Protein AF-A0A929DAU3-F1 (afdb_monomer_lite)

Foldseek 3Di:
DDADPVRVPDPDCVPVNDDDPVPDPDDQFWDPPPVVPTDTDDDDDDPDDPPPD

Radius of gyration: 14.85 Å; chains: 1; bounding box: 27×24×46 Å

Secondary structure (DSSP, 8-state):
----SSGGG--SHHHH-PPPGGG------EE--SGGG-EEPP-PPPPPP----

Sequence (53 aa):
LVLGDNRNNASDSHSWGVLPRENIVGKAWLCYWPPEEWGMVAHHAFPETEEQD

Structure (mmCIF, N/CA/C/O backbone):
data_AF-A0A929DAU3-F1
#
_entry.id   AF-A0A929DAU3-F1
#
loop_
_atom_site.group_PDB
_atom_site.id
_atom_site.type_symbol
_atom_site.label_atom_id
_atom_site.label_alt_id
_atom_site.label_comp_id
_atom_site.label_asym_id
_atom_site.label_entity_id
_atom_site.label_seq_id
_atom_site.pdbx_PDB_ins_code
_atom_site.Cartn_x
_atom_site.Cartn_y
_atom_site.Cartn_z
_atom_site.occupancy
_atom_site.B_iso_or_equiv
_atom_site.auth_seq_id
_atom_site.auth_comp_id
_atom_site.auth_asym_id
_atom_site.auth_atom_id
_atom_site.pdbx_PDB_model_num
ATOM 1 N N . LEU A 1 1 ? -2.821 -0.290 13.453 1.00 88.19 1 LEU A N 1
ATOM 2 C CA . LEU A 1 1 ? -2.412 1.006 12.857 1.00 88.19 1 LEU A CA 1
ATOM 3 C C . LEU A 1 1 ? -1.659 0.713 11.569 1.00 88.19 1 LEU A C 1
ATOM 5 O O . LEU A 1 1 ? -0.986 -0.311 11.519 1.00 88.19 1 LEU A O 1
ATOM 9 N N . VAL A 1 2 ? -1.791 1.554 10.547 1.00 93.19 2 VAL A N 1
ATOM 10 C CA . VAL A 1 2 ? -1.007 1.457 9.305 1.00 93.19 2 VAL A CA 1
ATOM 11 C C . VAL A 1 2 ? -0.185 2.728 9.128 1.00 93.19 2 VAL A C 1
ATOM 13 O O . VAL A 1 2 ? -0.650 3.808 9.483 1.00 93.19 2 VAL A O 1
ATOM 16 N N . LEU A 1 3 ? 1.031 2.594 8.607 1.00 95.06 3 LEU A N 1
ATOM 17 C CA . LEU A 1 3 ? 1.938 3.709 8.343 1.00 95.06 3 LEU A CA 1
ATOM 18 C C . LEU A 1 3 ? 2.507 3.558 6.936 1.00 95.06 3 LEU A C 1
ATOM 20 O O . LEU A 1 3 ? 2.866 2.449 6.540 1.00 95.06 3 LEU A O 1
ATOM 24 N N . GLY A 1 4 ? 2.583 4.658 6.195 1.00 94.44 4 GLY A N 1
ATOM 25 C CA . GLY A 1 4 ? 3.239 4.688 4.894 1.00 94.44 4 GLY A CA 1
ATOM 26 C C . GLY A 1 4 ? 4.762 4.741 5.021 1.00 94.44 4 GLY A C 1
ATOM 27 O O . GLY A 1 4 ? 5.306 5.241 6.007 1.00 94.44 4 GLY A O 1
ATOM 28 N N . ASP A 1 5 ? 5.472 4.274 3.997 1.00 93.81 5 ASP A N 1
ATOM 29 C CA . ASP A 1 5 ? 6.938 4.356 3.967 1.00 93.81 5 ASP A CA 1
ATOM 30 C C . ASP A 1 5 ? 7.431 5.806 3.789 1.00 93.81 5 ASP A C 1
ATOM 32 O O . ASP A 1 5 ? 8.412 6.216 4.408 1.00 93.81 5 ASP A O 1
ATOM 36 N N . ASN A 1 6 ? 6.706 6.633 3.019 1.00 95.88 6 ASN A N 1
ATOM 37 C CA . ASN A 1 6 ? 6.980 8.070 2.877 1.00 95.88 6 ASN A CA 1
ATOM 38 C C . ASN A 1 6 ? 6.355 8.877 4.030 1.00 95.88 6 ASN A C 1
ATOM 40 O O . ASN A 1 6 ? 5.371 9.598 3.854 1.00 95.88 6 ASN A O 1
ATOM 44 N N . ARG A 1 7 ? 6.935 8.725 5.224 1.00 93.38 7 ARG A N 1
ATOM 45 C CA . ARG A 1 7 ? 6.379 9.174 6.515 1.00 93.38 7 ARG A CA 1
ATOM 46 C C . ARG A 1 7 ? 5.887 10.618 6.557 1.00 93.38 7 ARG A C 1
ATOM 48 O O . ARG A 1 7 ? 4.809 10.873 7.076 1.00 93.38 7 ARG A O 1
ATOM 55 N N . ASN A 1 8 ? 6.658 11.557 6.014 1.00 94.31 8 ASN A N 1
ATOM 56 C CA . ASN A 1 8 ? 6.321 12.983 6.089 1.00 94.31 8 ASN A CA 1
ATOM 57 C C . ASN A 1 8 ? 5.161 13.378 5.167 1.00 94.31 8 ASN A C 1
ATOM 59 O O . ASN A 1 8 ? 4.624 14.472 5.307 1.00 94.31 8 ASN A O 1
ATOM 63 N N . ASN A 1 9 ? 4.802 12.522 4.208 1.00 94.94 9 ASN A N 1
ATOM 64 C CA . ASN A 1 9 ? 3.832 12.837 3.164 1.00 94.94 9 ASN A CA 1
ATOM 65 C C . 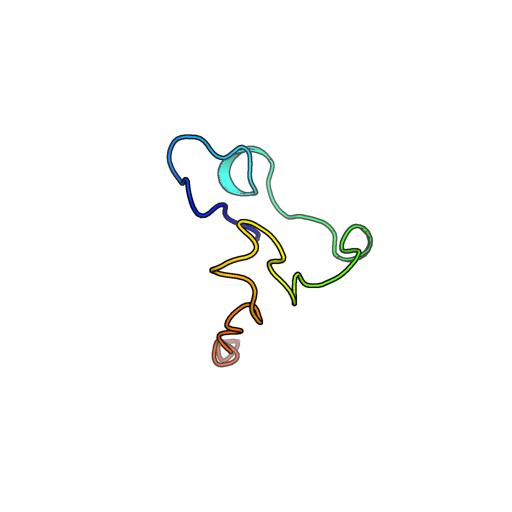ASN A 1 9 ? 2.727 11.773 3.045 1.00 94.94 9 ASN A C 1
ATOM 67 O O . ASN A 1 9 ? 2.014 11.726 2.042 1.00 94.94 9 ASN A O 1
ATOM 71 N N . ALA A 1 10 ? 2.601 10.895 4.040 1.00 95.44 10 ALA A N 1
ATOM 72 C CA . ALA A 1 10 ? 1.572 9.870 4.082 1.00 95.44 10 ALA A CA 1
ATOM 73 C C . ALA A 1 10 ? 0.340 10.384 4.838 1.00 95.44 10 ALA A C 1
ATOM 75 O O . ALA A 1 10 ? 0.445 10.896 5.949 1.00 95.44 10 ALA A O 1
ATOM 76 N N . SER A 1 11 ? -0.841 10.213 4.241 1.00 96.06 11 SER A N 1
ATOM 77 C CA . SER A 1 11 ? -2.111 10.302 4.964 1.00 96.06 11 SER A CA 1
ATOM 78 C C . SER A 1 11 ? -2.463 8.901 5.451 1.00 96.06 11 SER A C 1
ATOM 80 O O . SER A 1 11 ? -3.078 8.115 4.728 1.00 96.06 11 SER A O 1
ATOM 82 N N . ASP A 1 12 ? -2.017 8.555 6.653 1.00 96.19 12 ASP A N 1
ATOM 83 C CA . ASP A 1 12 ? -2.173 7.223 7.24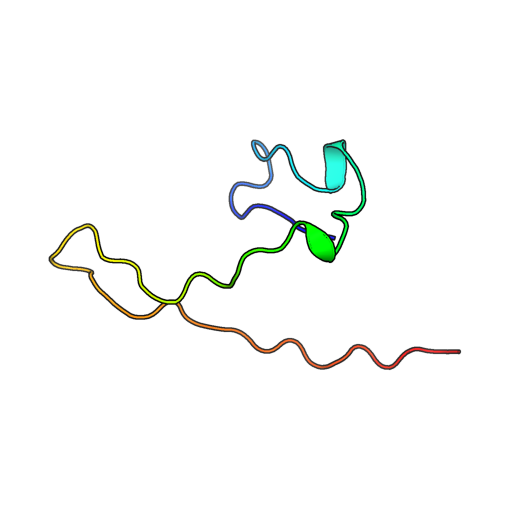1 1.00 96.19 12 ASP A CA 1
ATOM 84 C C . ASP A 1 12 ? -2.758 7.288 8.666 1.00 96.19 12 ASP A C 1
ATOM 86 O O . ASP A 1 12 ? -3.328 8.309 9.069 1.00 96.19 12 ASP A O 1
ATOM 90 N N . SER A 1 13 ? -2.660 6.201 9.441 1.00 96.06 13 SER A N 1
ATOM 91 C CA . SER A 1 13 ? -3.267 6.138 10.773 1.00 96.06 13 SER A CA 1
ATOM 92 C C . SER A 1 13 ? -2.784 7.224 11.738 1.00 96.06 13 SER A C 1
ATOM 94 O O . SER A 1 13 ? -3.479 7.488 12.720 1.00 96.06 13 SER A O 1
ATOM 96 N N . HIS A 1 14 ? -1.644 7.871 11.480 1.00 92.44 14 HIS A N 1
ATOM 97 C CA . HIS A 1 14 ? -1.216 9.043 12.245 1.00 92.44 14 HIS A CA 1
ATOM 98 C C . HIS A 1 14 ? -2.184 10.233 12.091 1.00 92.44 14 HIS A C 1
ATOM 100 O O . HIS A 1 14 ? -2.386 10.984 13.041 1.00 92.44 14 HIS A O 1
ATOM 106 N N . SER A 1 15 ? -2.810 10.394 10.921 1.00 95.69 15 SER A N 1
ATOM 107 C CA . SER A 1 15 ? -3.731 11.500 10.629 1.00 95.69 15 SER A CA 1
ATOM 108 C C . SER A 1 15 ? -5.201 11.151 10.858 1.00 95.69 15 SER A C 1
ATOM 110 O O . SER A 1 15 ? -5.965 12.016 11.279 1.00 95.69 15 SER A O 1
ATOM 112 N N . TRP A 1 16 ? -5.615 9.912 10.572 1.00 95.56 16 TRP A N 1
ATOM 113 C CA . TRP A 1 16 ? -7.035 9.520 10.591 1.00 95.56 16 TRP A CA 1
ATOM 114 C C . TRP A 1 16 ? -7.383 8.355 11.534 1.00 95.56 16 TRP A C 1
ATOM 116 O O . TRP A 1 16 ? -8.539 7.939 11.585 1.00 95.56 16 TRP A O 1
ATOM 126 N N . GLY A 1 17 ? -6.437 7.851 12.333 1.00 94.88 17 GLY A N 1
ATOM 127 C CA . GLY A 1 17 ? -6.698 6.830 13.357 1.00 94.88 17 GLY A CA 1
ATOM 128 C C . GLY A 1 17 ? -6.646 5.382 12.850 1.00 94.88 17 GLY A C 1
ATOM 129 O O . GLY A 1 17 ? -6.003 5.064 11.853 1.00 94.88 17 GLY A O 1
ATOM 130 N N . VAL A 1 18 ? -7.258 4.446 13.579 1.00 96.12 18 VAL A N 1
ATOM 131 C CA . VAL A 1 18 ? -7.146 3.002 13.289 1.00 96.12 18 VAL A CA 1
ATOM 132 C C . VAL A 1 18 ? -7.953 2.615 12.045 1.00 96.12 18 VAL A C 1
ATOM 134 O O . VAL A 1 18 ? -9.116 2.979 11.920 1.00 96.12 18 VAL A O 1
ATOM 137 N N . LEU A 1 19 ? -7.352 1.820 11.150 1.00 95.00 19 LEU A N 1
ATOM 138 C CA . LEU A 1 19 ? -8.051 1.213 10.015 1.00 95.00 19 LEU A CA 1
ATOM 139 C C . LEU A 1 19 ? -8.874 -0.002 10.483 1.00 95.00 19 LEU A C 1
ATOM 141 O O . LEU A 1 19 ? -8.272 -0.940 11.018 1.00 95.00 19 LEU A O 1
ATOM 145 N N . PRO A 1 20 ? -10.200 -0.035 10.256 1.00 96.00 20 PRO A N 1
ATOM 146 C CA . PRO A 1 20 ? -11.013 -1.217 10.529 1.00 96.00 20 PRO A CA 1
ATOM 147 C C . PRO A 1 20 ? -10.558 -2.425 9.700 1.00 96.00 20 PRO A C 1
ATOM 149 O O . PRO A 1 20 ? -10.178 -2.290 8.533 1.00 96.00 20 PRO A O 1
ATOM 152 N N . ARG A 1 21 ? -10.578 -3.619 10.300 1.00 94.75 21 ARG A N 1
ATOM 153 C CA . ARG A 1 21 ? -10.008 -4.840 9.702 1.00 94.75 21 ARG A CA 1
ATOM 154 C C . ARG A 1 21 ? -10.767 -5.284 8.454 1.00 94.75 21 ARG A C 1
ATOM 156 O O . ARG A 1 21 ? -10.158 -5.802 7.524 1.00 94.75 21 ARG A O 1
ATOM 163 N N . GLU A 1 22 ? -12.072 -5.072 8.432 1.00 97.38 22 GLU A N 1
ATOM 164 C CA . GLU A 1 22 ? -12.976 -5.376 7.325 1.00 97.38 22 GLU A CA 1
ATOM 165 C C . GLU A 1 22 ? -12.630 -4.621 6.035 1.00 97.38 22 GLU A C 1
ATOM 167 O O . GLU A 1 22 ? -12.950 -5.093 4.948 1.00 97.38 22 GLU A O 1
ATOM 172 N N . ASN A 1 23 ? -11.920 -3.493 6.141 1.00 97.00 23 ASN A N 1
ATOM 173 C CA . ASN A 1 23 ? -11.485 -2.709 4.987 1.00 97.00 23 ASN A CA 1
ATOM 174 C C . ASN A 1 23 ? -10.173 -3.232 4.372 1.00 97.00 23 ASN A C 1
ATOM 176 O O . ASN A 1 23 ? -9.712 -2.704 3.358 1.00 97.00 23 ASN A O 1
ATOM 180 N N . ILE A 1 24 ? -9.541 -4.251 4.965 1.00 96.19 24 ILE A N 1
ATOM 181 C CA . ILE A 1 24 ? -8.303 -4.842 4.448 1.00 96.19 24 ILE A CA 1
ATOM 182 C C . ILE A 1 24 ? -8.644 -5.860 3.357 1.00 96.19 24 ILE A C 1
ATOM 184 O O . ILE A 1 24 ? -9.182 -6.928 3.634 1.00 96.19 24 ILE A O 1
ATOM 188 N N . VAL A 1 25 ? -8.260 -5.555 2.116 1.00 97.31 25 VAL A N 1
ATOM 189 C CA . VAL A 1 25 ? -8.489 -6.440 0.960 1.00 97.31 25 VAL A CA 1
ATOM 190 C C . VAL A 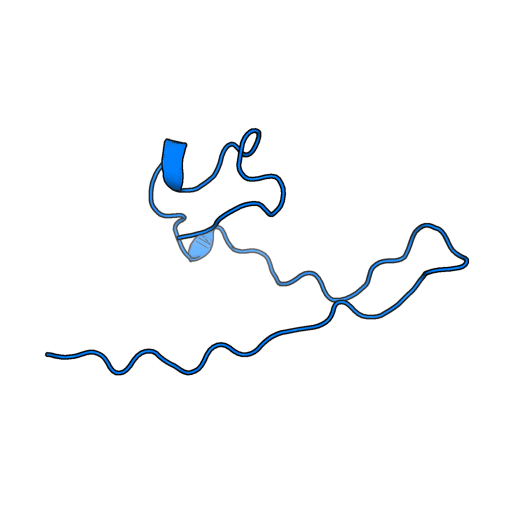1 25 ? -7.437 -7.553 0.863 1.00 97.31 25 VAL A C 1
ATOM 192 O O . VAL A 1 25 ? -7.768 -8.695 0.559 1.00 97.31 25 VAL A O 1
ATOM 195 N N . GLY A 1 26 ? -6.160 -7.250 1.116 1.00 94.25 26 GLY A N 1
ATOM 196 C CA . GLY A 1 26 ? -5.076 -8.225 0.971 1.00 94.25 26 GLY A CA 1
ATOM 197 C C . GLY A 1 26 ? -3.682 -7.646 1.210 1.00 94.25 26 GLY A C 1
ATOM 198 O O . GLY A 1 26 ? -3.534 -6.489 1.598 1.00 94.25 26 GLY A O 1
ATOM 199 N N . LYS A 1 27 ? -2.652 -8.471 0.983 1.00 93.38 27 LYS A N 1
ATOM 200 C CA . LYS A 1 27 ? -1.231 -8.096 1.095 1.00 93.38 27 LYS A CA 1
ATOM 201 C C . LYS A 1 27 ? -0.607 -7.983 -0.296 1.00 93.38 27 LYS A C 1
ATOM 203 O O . LYS A 1 27 ? -0.857 -8.836 -1.143 1.00 93.38 27 LYS A O 1
ATOM 208 N N . ALA A 1 28 ? 0.222 -6.965 -0.520 1.00 94.50 28 ALA A N 1
ATOM 209 C CA . ALA A 1 28 ? 1.007 -6.844 -1.746 1.00 94.50 28 ALA A CA 1
ATOM 210 C C . ALA A 1 28 ? 2.121 -7.898 -1.759 1.00 94.50 28 ALA A C 1
ATOM 212 O O . ALA A 1 28 ? 2.936 -7.912 -0.847 1.00 94.50 28 ALA A O 1
ATOM 213 N N . TRP A 1 29 ? 2.150 -8.765 -2.771 1.00 95.62 29 TRP A N 1
ATOM 214 C CA . TRP A 1 29 ? 3.087 -9.894 -2.849 1.00 95.62 29 TRP A CA 1
ATOM 215 C C . TRP A 1 29 ? 4.018 -9.835 -4.069 1.00 95.62 29 TRP A C 1
ATOM 217 O O . TRP A 1 29 ? 5.076 -10.450 -4.028 1.00 95.62 29 TRP A O 1
ATOM 227 N N . LEU A 1 30 ? 3.677 -9.070 -5.115 1.00 96.50 30 LEU A N 1
ATOM 228 C CA . LEU A 1 30 ? 4.459 -8.909 -6.349 1.00 96.50 30 LEU A CA 1
ATOM 229 C C . LEU A 1 30 ? 4.608 -7.429 -6.709 1.00 96.50 30 LEU A C 1
ATOM 231 O O . LEU A 1 30 ? 3.610 -6.712 -6.799 1.00 96.50 30 LEU A O 1
ATOM 235 N N . CYS A 1 31 ? 5.837 -7.002 -6.988 1.00 96.94 31 CYS A N 1
ATOM 236 C CA . CYS A 1 31 ? 6.117 -5.777 -7.726 1.00 96.94 31 CYS A CA 1
ATOM 237 C C . CYS A 1 31 ? 6.450 -6.165 -9.169 1.00 96.94 31 CYS A C 1
ATOM 239 O O . CYS A 1 31 ? 7.367 -6.950 -9.395 1.00 96.94 31 CYS A O 1
ATOM 241 N N . TYR A 1 32 ? 5.684 -5.678 -10.144 1.00 96.69 32 TYR A N 1
ATOM 242 C CA . TYR A 1 32 ? 5.854 -6.071 -11.550 1.00 96.69 32 TYR A CA 1
ATOM 243 C C . TYR A 1 32 ? 6.578 -5.015 -12.402 1.00 96.69 32 TYR A C 1
ATOM 245 O O . TYR A 1 32 ? 6.873 -5.282 -13.566 1.00 96.69 32 TYR A O 1
ATOM 253 N N . TRP A 1 33 ? 6.828 -3.816 -11.859 1.00 97.00 33 TRP A N 1
ATOM 254 C CA . TRP A 1 33 ? 7.410 -2.688 -12.588 1.00 97.00 33 TRP A CA 1
ATOM 255 C C . TRP A 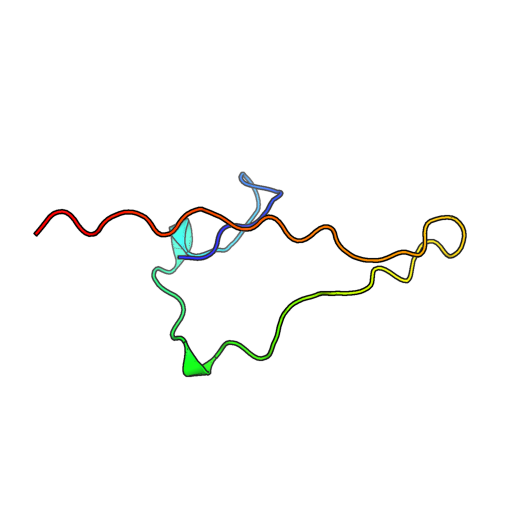1 33 ? 8.498 -1.972 -11.764 1.00 97.00 33 TRP A C 1
ATOM 257 O O . TRP A 1 33 ? 8.263 -1.740 -10.577 1.00 97.00 33 TRP A O 1
ATOM 267 N N . PRO A 1 34 ? 9.617 -1.536 -12.381 1.00 97.19 34 PRO A N 1
ATOM 268 C CA . PRO A 1 34 ? 9.984 -1.745 -13.789 1.00 97.19 34 PRO A CA 1
ATOM 269 C C . PRO A 1 34 ? 10.248 -3.228 -14.113 1.00 97.19 34 PRO A C 1
ATOM 271 O O . PRO A 1 34 ? 10.593 -3.982 -13.208 1.00 97.19 34 PRO A O 1
ATOM 274 N N . PRO A 1 35 ? 10.065 -3.689 -15.372 1.00 96.94 35 PRO A N 1
ATOM 275 C CA . PRO A 1 35 ? 10.090 -5.122 -15.688 1.00 96.94 35 PRO A CA 1
ATOM 276 C C . PRO A 1 35 ? 11.436 -5.790 -15.394 1.00 96.94 35 PRO A C 1
ATOM 278 O O . PRO A 1 35 ? 11.481 -6.977 -15.101 1.00 96.94 35 PRO A O 1
ATOM 281 N N . GLU A 1 36 ? 12.528 -5.027 -15.452 1.00 97.56 36 GLU A N 1
ATOM 282 C CA . GLU A 1 36 ? 13.884 -5.484 -15.123 1.00 97.56 36 GLU A CA 1
ATOM 283 C C . GLU A 1 36 ? 14.060 -5.785 -13.624 1.00 97.56 36 GLU A C 1
ATOM 285 O O . GLU A 1 36 ? 14.929 -6.567 -13.249 1.00 97.56 36 GLU A O 1
ATOM 290 N N . GLU A 1 37 ? 13.202 -5.213 -12.775 1.00 96.19 37 GLU A N 1
ATOM 291 C CA . GLU A 1 37 ? 13.239 -5.324 -11.312 1.00 96.19 37 GLU A CA 1
ATOM 292 C C . GLU A 1 37 ? 12.021 -6.074 -10.749 1.00 96.19 37 GLU A C 1
ATOM 294 O O . GLU A 1 37 ? 11.740 -6.015 -9.550 1.00 96.19 37 GLU A O 1
ATOM 299 N N . TRP A 1 38 ? 11.260 -6.771 -11.599 1.00 97.56 38 TRP A N 1
ATOM 300 C CA . TRP A 1 38 ? 10.085 -7.503 -11.139 1.00 97.56 38 TRP A CA 1
ATOM 301 C C . TRP A 1 38 ? 10.466 -8.585 -10.115 1.00 97.56 38 TRP A C 1
ATOM 303 O O . TRP A 1 38 ? 11.478 -9.279 -10.244 1.00 97.56 38 TRP A O 1
ATOM 313 N N . GLY A 1 39 ? 9.643 -8.748 -9.081 1.00 97.06 39 GLY A N 1
ATOM 314 C CA . GLY A 1 39 ? 9.961 -9.671 -7.998 1.00 97.06 39 GLY A CA 1
ATOM 315 C C . GLY A 1 39 ? 8.947 -9.700 -6.862 1.00 97.06 39 GLY A C 1
ATOM 316 O O . GLY A 1 39 ? 8.010 -8.901 -6.793 1.00 97.06 39 GLY A O 1
ATOM 317 N N . MET A 1 40 ? 9.133 -10.664 -5.958 1.00 96.69 40 MET A N 1
ATOM 318 C CA . MET A 1 40 ? 8.305 -10.805 -4.760 1.00 96.69 40 MET A CA 1
ATOM 319 C C . MET A 1 40 ? 8.584 -9.691 -3.755 1.00 96.69 40 MET A C 1
ATOM 321 O O . MET A 1 40 ? 9.734 -9.322 -3.521 1.00 96.69 40 MET A O 1
ATOM 325 N N . VAL A 1 41 ? 7.524 -9.197 -3.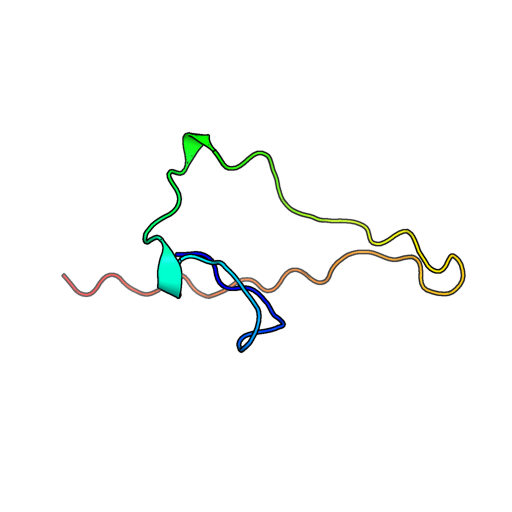117 1.00 93.94 41 VAL A N 1
ATOM 326 C CA . VAL A 1 41 ? 7.643 -8.246 -2.010 1.00 93.94 41 VAL A CA 1
ATOM 327 C C . VAL A 1 41 ? 8.170 -8.989 -0.785 1.00 93.94 41 VAL A C 1
ATOM 329 O O . VAL A 1 41 ? 7.607 -10.001 -0.366 1.00 93.94 41 VAL A O 1
ATOM 332 N N . ALA A 1 42 ? 9.253 -8.482 -0.196 1.00 90.25 42 ALA A N 1
ATOM 333 C CA . ALA A 1 42 ? 9.787 -9.030 1.041 1.00 90.25 42 ALA A CA 1
ATOM 334 C C . ALA A 1 42 ? 8.765 -8.856 2.174 1.00 90.25 42 ALA A C 1
ATOM 336 O O . ALA A 1 42 ? 8.358 -7.744 2.515 1.00 90.25 42 ALA A O 1
ATOM 337 N N . HIS A 1 43 ? 8.349 -9.970 2.770 1.00 86.12 43 HIS A N 1
ATOM 338 C CA . HIS A 1 43 ? 7.450 -9.965 3.913 1.00 86.12 43 HIS A CA 1
ATOM 339 C C . HIS A 1 43 ? 8.244 -10.137 5.202 1.00 86.12 43 HIS A C 1
ATOM 341 O O . HIS A 1 43 ? 8.768 -11.211 5.486 1.00 86.12 43 HIS A O 1
ATOM 347 N N . HIS A 1 44 ? 8.296 -9.078 6.003 1.00 81.94 44 HIS A N 1
ATOM 348 C CA . HIS A 1 44 ? 8.833 -9.150 7.353 1.00 81.94 44 HIS A CA 1
ATOM 349 C C . HIS A 1 44 ? 7.740 -9.646 8.301 1.00 81.94 44 HIS A C 1
ATOM 351 O O . HIS A 1 44 ? 6.664 -9.052 8.392 1.00 81.94 44 HIS A O 1
ATOM 357 N N . ALA A 1 45 ? 8.009 -10.7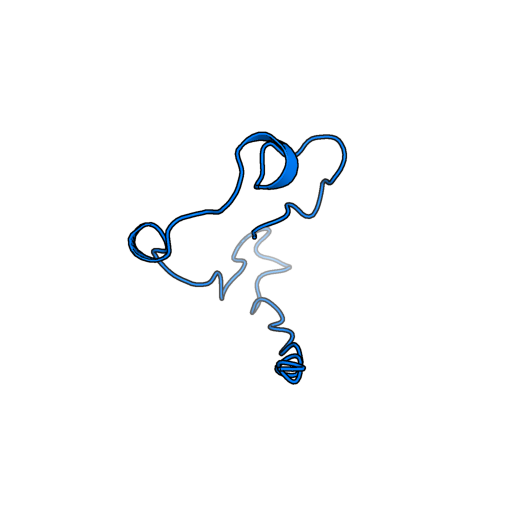52 8.993 1.00 77.81 45 ALA A N 1
ATOM 358 C CA . ALA A 1 45 ? 7.221 -11.140 10.149 1.00 77.81 45 ALA A CA 1
ATOM 359 C C . ALA A 1 45 ? 7.688 -10.290 11.332 1.00 77.81 45 ALA A C 1
ATOM 361 O O . ALA A 1 45 ? 8.868 -10.309 11.684 1.00 77.81 45 ALA A O 1
ATOM 362 N N . PHE A 1 46 ? 6.773 -9.533 11.925 1.00 74.69 46 PHE A N 1
ATOM 363 C CA . PHE A 1 46 ? 7.014 -8.965 13.242 1.00 74.69 46 PHE A CA 1
ATOM 364 C C . PHE A 1 46 ? 6.702 -10.053 14.270 1.00 74.69 46 PHE A C 1
ATOM 366 O O . PHE A 1 46 ? 5.684 -10.733 14.107 1.00 74.69 46 PHE A O 1
ATOM 373 N N . PRO A 1 47 ? 7.558 -10.258 15.285 1.00 76.06 47 PRO A N 1
ATOM 374 C CA . PRO A 1 47 ? 7.178 -11.101 16.407 1.00 76.06 47 PRO A CA 1
ATOM 375 C C . PRO A 1 47 ? 5.878 -10.549 16.999 1.00 76.06 47 PRO A C 1
ATOM 377 O O . PRO A 1 47 ? 5.714 -9.327 17.097 1.00 76.06 47 PRO A O 1
ATOM 380 N N . GLU A 1 48 ? 4.943 -11.437 17.339 1.00 71.12 48 GLU A N 1
ATOM 381 C CA . GLU A 1 48 ? 3.776 -11.048 18.125 1.00 71.12 48 GLU A CA 1
ATOM 382 C C . GLU A 1 48 ? 4.293 -10.335 19.373 1.00 71.12 48 GLU A C 1
ATOM 384 O O . GLU A 1 48 ? 5.164 -10.837 20.083 1.00 71.12 48 GLU A O 1
ATOM 389 N N . THR A 1 49 ? 3.851 -9.093 19.560 1.00 66.75 49 THR A N 1
ATOM 390 C CA . THR A 1 49 ? 4.158 -8.366 20.787 1.00 66.75 49 THR A CA 1
ATOM 391 C C . THR A 1 49 ? 3.441 -9.128 21.887 1.00 66.75 49 THR A C 1
ATOM 393 O O . THR A 1 49 ? 2.226 -9.278 21.796 1.00 66.75 49 THR A O 1
ATOM 396 N N . GLU A 1 50 ? 4.182 -9.666 22.859 1.00 61.81 50 GLU A N 1
ATOM 397 C CA . GLU A 1 50 ? 3.577 -10.243 24.057 1.00 61.81 50 GLU A CA 1
ATOM 398 C C . GLU A 1 50 ? 2.641 -9.179 24.634 1.00 61.81 50 GLU A C 1
ATOM 400 O O . GLU A 1 50 ? 3.086 -8.085 24.997 1.00 61.81 50 GLU A O 1
ATOM 405 N N . GLU A 1 51 ? 1.337 -9.455 24.618 1.00 57.22 51 GLU A N 1
ATOM 406 C CA . GLU A 1 51 ? 0.362 -8.650 25.338 1.00 57.22 51 GLU A CA 1
ATOM 407 C C . GLU A 1 51 ? 0.770 -8.726 26.815 1.00 57.22 51 GLU A C 1
ATOM 409 O O . GLU A 1 51 ? 0.615 -9.756 27.464 1.00 57.22 51 GLU A O 1
ATOM 414 N N . GLN A 1 52 ? 1.408 -7.669 27.324 1.00 44.81 52 GLN A N 1
ATOM 415 C CA . GLN A 1 52 ? 1.482 -7.455 28.763 1.00 44.81 52 GLN A CA 1
ATOM 416 C C . GLN A 1 52 ? 0.069 -7.081 29.205 1.00 44.81 52 GLN A C 1
ATOM 418 O O . GLN A 1 52 ? -0.385 -5.974 28.902 1.00 44.81 52 GLN A O 1
ATOM 423 N N . ASP A 1 53 ? -0.605 -8.045 29.838 1.00 43.19 53 ASP A N 1
ATOM 424 C CA . ASP A 1 53 ? -1.820 -7.855 30.641 1.00 43.19 53 ASP A CA 1
ATOM 425 C C . ASP A 1 53 ? -1.687 -6.679 31.630 1.00 43.19 53 ASP A C 1
ATOM 427 O O . ASP A 1 53 ? -0.601 -6.524 32.247 1.00 43.19 53 ASP A O 1
#

pLDDT: mean 89.53, std 13.02, range [43.19, 97.56]